Protein AF-A0A6M1T3C8-F1 (afdb_monomer)

Mean predicted aligned error: 6.91 Å

Sequence (124 aa):
MKKIIAEKTGFILGYMLLMIPTYILPYFGSNSVLMGSATSGLNPGFWVHLLCLAGLIYIAKQRTINLNKDYLYIFPVIATFFDLTPVLSSIPLVPTVMHILTLILGIALEETTNVAAESAPVTD

Organism: NCBI:txid1736908

pLDDT: mean 84.73, std 11.09, range [53.72, 96.75]

Structure (mmCIF, N/CA/C/O backbone):
data_AF-A0A6M1T3C8-F1
#
_entry.id   AF-A0A6M1T3C8-F1
#
loop_
_atom_site.group_PDB
_atom_site.id
_atom_site.type_symbol
_atom_site.label_atom_id
_atom_site.label_alt_id
_atom_site.label_comp_id
_atom_site.label_asym_id
_atom_site.label_entity_id
_atom_site.label_seq_id
_atom_site.pdbx_PDB_ins_code
_atom_site.Cartn_x
_atom_site.Cartn_y
_atom_site.Cartn_z
_atom_site.occupancy
_atom_site.B_iso_or_equiv
_atom_site.auth_seq_id
_atom_site.auth_comp_id
_atom_site.auth_asym_id
_atom_site.auth_atom_id
_atom_site.pdbx_PDB_model_num
ATOM 1 N N . MET A 1 1 ? -13.664 14.092 4.562 1.00 58.81 1 MET A N 1
ATOM 2 C CA . MET A 1 1 ? -12.747 13.013 4.119 1.00 58.81 1 MET A CA 1
ATOM 3 C C . MET A 1 1 ? -12.442 11.998 5.213 1.00 58.81 1 MET A C 1
ATOM 5 O O . MET A 1 1 ? -12.770 10.842 4.992 1.00 58.81 1 MET A O 1
ATOM 9 N N . LYS A 1 2 ? -11.917 12.392 6.391 1.00 60.53 2 LYS A N 1
ATOM 10 C CA . LYS A 1 2 ? -11.646 11.454 7.508 1.00 60.53 2 LYS A CA 1
ATOM 11 C C . LYS A 1 2 ? -12.800 10.487 7.801 1.00 60.53 2 LYS A C 1
ATOM 13 O O . LYS A 1 2 ? -12.564 9.296 7.904 1.00 60.53 2 LYS A O 1
ATOM 18 N N . LYS A 1 3 ? -14.039 10.992 7.849 1.00 64.25 3 LYS A N 1
ATOM 19 C CA . LYS A 1 3 ? -15.237 10.184 8.130 1.00 64.25 3 LYS A CA 1
ATOM 20 C C . LYS A 1 3 ? -15.526 9.109 7.068 1.00 64.25 3 LYS A C 1
ATOM 22 O O . LYS A 1 3 ? -15.898 8.010 7.428 1.00 64.25 3 LYS A O 1
ATOM 27 N N . ILE A 1 4 ? -15.286 9.401 5.785 1.00 65.19 4 ILE A N 1
ATOM 28 C CA . ILE A 1 4 ? -15.526 8.451 4.682 1.00 65.19 4 ILE A CA 1
ATOM 29 C C . ILE A 1 4 ? -14.459 7.350 4.688 1.00 65.19 4 ILE A C 1
ATOM 31 O O . ILE A 1 4 ? -14.784 6.181 4.561 1.00 65.19 4 ILE A O 1
ATOM 35 N N . ILE A 1 5 ? -13.188 7.712 4.892 1.00 64.00 5 ILE A N 1
ATOM 36 C CA . ILE A 1 5 ? -12.070 6.750 4.959 1.00 64.00 5 ILE A CA 1
ATOM 37 C C . ILE A 1 5 ? -12.126 5.916 6.252 1.00 64.00 5 ILE A C 1
ATOM 39 O O . ILE A 1 5 ? -11.585 4.815 6.307 1.00 64.00 5 ILE A O 1
ATOM 43 N N . ALA A 1 6 ? -12.777 6.435 7.297 1.00 66.38 6 ALA A N 1
ATOM 44 C CA . ALA A 1 6 ? -12.990 5.712 8.541 1.00 66.38 6 ALA A CA 1
ATOM 45 C C . ALA A 1 6 ? -13.951 4.533 8.375 1.00 66.38 6 ALA A C 1
ATOM 47 O O . ALA A 1 6 ? -13.738 3.509 9.017 1.00 66.38 6 ALA A O 1
ATOM 48 N N . GLU A 1 7 ? -14.963 4.659 7.515 1.00 82.31 7 GLU A N 1
ATOM 49 C CA . GLU A 1 7 ? -15.913 3.581 7.253 1.00 82.31 7 GLU A CA 1
ATOM 50 C C . GLU A 1 7 ? -15.284 2.467 6.414 1.00 82.31 7 GLU A C 1
ATOM 52 O O . GLU A 1 7 ? -14.550 2.725 5.456 1.00 82.31 7 GLU A O 1
ATOM 57 N N . LYS A 1 8 ? -15.622 1.213 6.743 1.00 85.62 8 LYS A N 1
ATOM 58 C CA . LYS A 1 8 ? -15.137 -0.004 6.067 1.00 85.62 8 LYS A CA 1
ATOM 59 C C . LYS A 1 8 ? -15.200 0.112 4.542 1.00 85.62 8 LYS A C 1
ATOM 61 O O . LYS A 1 8 ? -14.212 -0.139 3.855 1.00 85.62 8 LYS A O 1
ATOM 66 N N . THR A 1 9 ? -16.338 0.560 4.015 1.00 88.38 9 THR A N 1
ATOM 67 C CA . THR A 1 9 ? -16.560 0.718 2.572 1.00 88.38 9 THR A CA 1
ATOM 68 C C . THR A 1 9 ? -15.651 1.780 1.957 1.00 88.38 9 THR A C 1
ATOM 70 O O . THR A 1 9 ? -15.052 1.540 0.910 1.00 88.38 9 THR A O 1
ATOM 73 N N . GLY A 1 10 ? -15.504 2.943 2.598 1.00 89.19 10 GLY A N 1
ATOM 74 C CA . GLY A 1 10 ? -14.661 4.016 2.072 1.00 89.19 10 GLY A CA 1
ATOM 75 C C . GLY A 1 10 ? -13.168 3.704 2.173 1.00 89.19 10 GLY A C 1
ATOM 76 O O . GLY A 1 10 ? -12.415 4.082 1.275 1.00 89.19 10 GLY A O 1
ATOM 77 N N . PHE A 1 11 ? -12.749 2.950 3.194 1.00 91.69 11 PHE A N 1
ATOM 78 C CA . PHE A 1 11 ? -11.405 2.379 3.269 1.00 91.69 11 PHE A CA 1
ATOM 79 C C . PHE A 1 11 ? -11.131 1.455 2.075 1.00 91.69 11 PHE A C 1
ATOM 81 O O . PHE A 1 11 ? -10.178 1.693 1.339 1.00 91.69 11 PHE A O 1
ATOM 88 N N . ILE A 1 12 ? -11.989 0.458 1.834 1.00 93.50 12 ILE A N 1
ATOM 89 C CA . ILE A 1 12 ? -11.810 -0.521 0.749 1.00 93.50 12 ILE A CA 1
ATOM 90 C C . ILE A 1 12 ? -11.794 0.165 -0.619 1.00 93.50 12 ILE A C 1
ATOM 92 O O . ILE A 1 12 ? -10.862 -0.030 -1.397 1.00 93.50 12 ILE A O 1
ATOM 96 N N . LEU A 1 13 ? -12.802 0.991 -0.911 1.00 94.06 13 LEU A N 1
ATOM 97 C CA . LEU A 1 13 ? -12.923 1.653 -2.210 1.00 94.06 13 LEU A CA 1
ATOM 98 C C . LEU A 1 13 ? -11.782 2.641 -2.454 1.00 94.06 13 LEU A C 1
ATOM 100 O O . LEU A 1 13 ? -11.191 2.631 -3.530 1.00 94.06 13 LEU A O 1
ATOM 104 N N . GLY A 1 14 ? -11.445 3.466 -1.460 1.00 93.56 14 GLY A N 1
ATOM 105 C CA . GLY A 1 14 ? -10.350 4.427 -1.579 1.00 93.56 14 GLY A CA 1
ATOM 106 C C . GLY A 1 14 ? -8.998 3.741 -1.759 1.00 93.56 14 GLY A C 1
ATOM 107 O O . GLY A 1 14 ? -8.193 4.173 -2.582 1.00 93.56 14 GLY A O 1
ATOM 108 N N . TYR A 1 15 ? -8.767 2.647 -1.031 1.00 94.44 15 TYR A N 1
ATOM 109 C CA . TYR A 1 15 ? -7.535 1.877 -1.144 1.00 94.44 15 TYR A CA 1
ATOM 110 C C . TYR A 1 15 ? -7.431 1.191 -2.510 1.00 94.44 15 TYR A C 1
ATOM 112 O O . TYR A 1 15 ? -6.426 1.357 -3.190 1.00 94.44 15 TYR A O 1
ATOM 120 N N . MET A 1 16 ? -8.478 0.498 -2.974 1.00 94.56 16 MET A N 1
ATOM 121 C CA . MET A 1 16 ? -8.475 -0.135 -4.301 1.00 94.56 16 MET A CA 1
ATOM 122 C C . MET A 1 16 ? -8.302 0.884 -5.432 1.00 94.56 16 MET A C 1
ATOM 124 O O . MET A 1 16 ? -7.548 0.632 -6.370 1.00 94.56 16 MET A O 1
ATOM 128 N N . LEU A 1 17 ? -8.946 2.051 -5.330 1.00 95.31 17 LEU A N 1
ATOM 129 C CA . LEU A 1 17 ? -8.835 3.113 -6.331 1.00 95.31 17 LEU A CA 1
ATOM 130 C C . LEU A 1 17 ? -7.389 3.594 -6.507 1.00 95.31 17 LEU A C 1
ATOM 132 O O . LEU A 1 17 ? -6.972 3.843 -7.634 1.00 95.31 17 LEU A O 1
ATOM 136 N N . LEU A 1 18 ? -6.630 3.723 -5.415 1.00 94.88 18 LEU A N 1
ATOM 137 C CA . LEU A 1 18 ? -5.223 4.128 -5.472 1.00 94.88 18 LEU A CA 1
ATOM 138 C C . LEU A 1 18 ? -4.274 2.969 -5.789 1.00 94.88 18 LEU A C 1
ATOM 140 O O . LEU A 1 18 ? -3.221 3.204 -6.370 1.00 94.88 18 LEU A O 1
ATOM 144 N N . MET A 1 19 ? -4.654 1.739 -5.447 1.00 94.12 19 MET A N 1
ATOM 145 C CA . MET A 1 19 ? -3.874 0.523 -5.679 1.00 94.12 19 MET A CA 1
ATOM 146 C C . MET A 1 19 ? -3.885 0.092 -7.154 1.00 94.12 19 MET A C 1
ATOM 148 O O . MET A 1 19 ? -2.894 -0.415 -7.660 1.00 94.12 19 MET A O 1
ATOM 152 N N . ILE A 1 20 ? -4.976 0.310 -7.893 1.00 92.50 20 ILE A N 1
ATOM 153 C CA . ILE A 1 20 ? -5.032 -0.046 -9.324 1.00 92.50 20 ILE A CA 1
ATOM 154 C C . ILE A 1 20 ? -3.951 0.694 -10.142 1.00 92.50 20 ILE A C 1
ATOM 156 O O . ILE A 1 20 ? -3.203 0.036 -10.871 1.00 92.50 20 ILE A O 1
ATOM 160 N N . PRO A 1 21 ? -3.799 2.029 -10.022 1.00 91.00 21 PRO A N 1
ATOM 161 C CA . PRO A 1 21 ? -2.712 2.752 -10.670 1.00 91.00 21 PRO A CA 1
ATOM 162 C C . PRO A 1 21 ? -1.318 2.216 -10.325 1.00 91.00 21 PRO A C 1
ATOM 164 O O . PRO A 1 21 ? -0.490 2.131 -11.229 1.00 91.00 21 PRO A O 1
ATOM 167 N N . THR A 1 22 ? -1.048 1.803 -9.078 1.00 90.94 22 THR A N 1
ATOM 168 C CA . THR A 1 22 ? 0.288 1.302 -8.687 1.00 90.94 22 THR A CA 1
ATOM 169 C C . THR A 1 22 ? 0.658 -0.013 -9.366 1.00 90.94 22 THR A C 1
ATOM 171 O O . THR A 1 22 ? 1.835 -0.319 -9.466 1.00 90.94 22 THR A O 1
ATOM 174 N N . TYR A 1 23 ? -0.303 -0.752 -9.931 1.00 87.81 23 TYR A N 1
ATOM 175 C CA . TYR A 1 23 ? -0.015 -1.911 -10.783 1.00 87.81 23 TYR A CA 1
ATOM 176 C C . TYR A 1 23 ? 0.178 -1.572 -12.252 1.00 87.81 23 TYR A C 1
ATOM 178 O O . TYR A 1 23 ? 0.880 -2.287 -12.957 1.00 87.81 23 TYR A O 1
ATOM 186 N N . ILE A 1 24 ? -0.448 -0.500 -12.731 1.00 88.81 24 ILE A N 1
ATOM 187 C CA . ILE A 1 24 ? -0.427 -0.128 -14.148 1.00 88.81 24 ILE A CA 1
ATOM 188 C C . ILE A 1 24 ? 0.798 0.734 -14.464 1.00 88.81 24 ILE A C 1
ATOM 190 O O . ILE A 1 24 ? 1.498 0.500 -15.448 1.00 88.81 24 ILE A O 1
ATOM 194 N N . LEU A 1 25 ? 1.076 1.728 -13.622 1.00 87.38 25 LEU A N 1
ATOM 195 C CA . LEU A 1 25 ? 2.168 2.679 -13.809 1.00 87.38 25 LEU A CA 1
ATOM 196 C C . LEU A 1 25 ? 3.560 2.019 -13.920 1.00 87.38 25 LEU A C 1
ATOM 198 O O . LEU A 1 25 ? 4.384 2.536 -14.686 1.00 87.38 25 LEU A O 1
ATOM 202 N N . PRO A 1 26 ? 3.885 0.921 -13.210 1.00 86.75 26 PRO A N 1
ATOM 203 C CA . PRO A 1 26 ? 5.148 0.203 -13.370 1.00 86.75 26 PRO A CA 1
ATOM 204 C C . PRO A 1 26 ? 5.504 -0.195 -14.795 1.00 86.75 26 PRO A C 1
ATOM 206 O O . PRO A 1 26 ? 6.663 -0.071 -15.190 1.00 86.75 26 PRO A O 1
ATOM 209 N N . TYR A 1 27 ? 4.515 -0.607 -15.593 1.00 83.50 27 TYR A N 1
ATOM 210 C CA . TYR A 1 27 ? 4.729 -1.023 -16.982 1.00 83.50 27 TYR A CA 1
ATOM 211 C C . TYR A 1 27 ? 5.210 0.123 -17.883 1.00 83.50 27 TYR A C 1
ATOM 213 O O . TYR A 1 27 ? 5.769 -0.121 -18.948 1.00 83.50 27 TYR A O 1
ATOM 221 N N . PHE A 1 28 ? 5.051 1.369 -17.429 1.00 84.12 28 PHE A N 1
ATOM 222 C CA . PHE A 1 28 ? 5.558 2.574 -18.084 1.00 84.12 28 PHE A CA 1
ATOM 223 C C . PHE A 1 28 ? 6.887 3.069 -17.484 1.00 84.12 28 PHE A C 1
ATOM 225 O O . PHE A 1 28 ? 7.303 4.195 -17.745 1.00 84.12 28 PHE A O 1
ATOM 232 N N . GLY A 1 29 ? 7.554 2.264 -16.648 1.00 82.38 29 GLY A N 1
ATOM 233 C CA . GLY A 1 29 ? 8.847 2.611 -16.049 1.00 82.38 29 GLY A CA 1
ATOM 234 C C . GLY A 1 29 ? 8.765 3.624 -14.902 1.00 82.38 29 GLY A C 1
ATOM 235 O O . GLY A 1 29 ? 9.750 4.289 -14.592 1.00 82.38 29 GLY A O 1
ATOM 236 N N . SER A 1 30 ? 7.606 3.765 -14.254 1.00 84.00 30 SER A N 1
ATOM 237 C CA . SER A 1 30 ? 7.407 4.691 -13.120 1.00 84.00 30 SER A CA 1
ATOM 238 C C . SER A 1 30 ? 8.039 4.236 -11.796 1.00 84.00 30 SER A C 1
ATOM 240 O O . SER A 1 30 ? 8.023 4.989 -10.830 1.00 84.00 30 SER A O 1
ATOM 242 N N . ASN A 1 31 ? 8.599 3.026 -11.736 1.00 81.81 31 ASN A N 1
ATOM 243 C CA . ASN A 1 31 ? 9.175 2.437 -10.518 1.00 81.81 31 ASN A CA 1
ATOM 244 C C . ASN A 1 31 ? 10.462 3.128 -10.065 1.00 81.81 31 ASN A C 1
ATOM 246 O O . ASN A 1 31 ? 10.958 2.879 -8.976 1.00 81.81 31 ASN A O 1
ATOM 250 N N . SER A 1 32 ? 11.070 3.957 -10.914 1.00 76.94 32 SER A N 1
ATOM 251 C CA . SER A 1 32 ? 12.341 4.591 -10.595 1.00 76.94 32 SER A CA 1
ATOM 252 C C . SER A 1 32 ? 12.511 5.924 -11.302 1.00 76.94 32 SER A C 1
ATOM 254 O O . SER A 1 32 ? 12.242 6.061 -12.498 1.00 76.94 32 SER A O 1
ATOM 256 N N . VAL A 1 33 ? 13.072 6.883 -10.566 1.00 69.75 33 VAL A N 1
ATOM 257 C CA . VAL A 1 33 ? 13.562 8.150 -11.121 1.00 69.75 33 VAL A CA 1
ATOM 258 C C . VAL A 1 33 ? 14.693 7.907 -12.128 1.00 69.75 33 VAL A C 1
ATOM 260 O O . VAL A 1 33 ? 14.812 8.636 -13.107 1.00 69.75 33 VAL A O 1
ATOM 263 N N . LEU A 1 34 ? 15.510 6.867 -11.926 1.00 63.81 34 LEU A N 1
ATOM 264 C CA . LEU A 1 34 ? 16.702 6.586 -12.736 1.00 63.81 34 LEU A CA 1
ATOM 265 C C . LEU A 1 34 ? 16.383 5.784 -14.002 1.00 63.81 34 LEU A C 1
ATOM 267 O O . LEU A 1 34 ? 16.974 6.024 -15.047 1.00 63.81 34 LEU A O 1
ATOM 271 N N . MET A 1 35 ? 15.434 4.850 -13.930 1.00 62.22 35 MET A N 1
ATOM 272 C 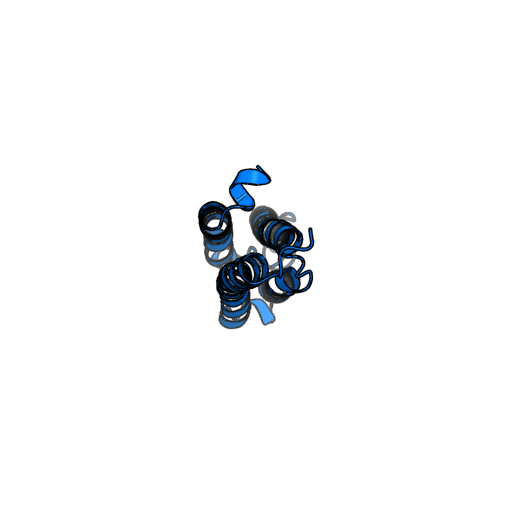CA . MET A 1 35 ? 15.156 3.936 -15.047 1.00 62.22 35 MET A CA 1
ATOM 273 C C . MET A 1 35 ? 14.261 4.562 -16.131 1.00 62.22 35 MET A C 1
ATOM 275 O O . MET A 1 35 ? 14.341 4.165 -17.288 1.00 62.22 35 MET A O 1
ATOM 279 N N . GLY A 1 36 ? 13.459 5.577 -15.784 1.00 56.38 36 GLY A N 1
ATOM 280 C CA . GLY A 1 36 ? 12.648 6.340 -16.745 1.00 56.38 36 GLY A CA 1
ATOM 281 C C . GLY A 1 36 ? 13.276 7.649 -17.239 1.00 56.38 36 GLY A C 1
ATOM 282 O O . GLY A 1 36 ? 12.712 8.292 -18.116 1.00 56.38 36 GLY A O 1
ATOM 283 N N . SER A 1 37 ? 14.429 8.065 -16.701 1.00 53.97 37 SER A N 1
ATOM 284 C CA . SER A 1 37 ? 15.084 9.339 -17.054 1.00 53.97 37 SER A CA 1
ATOM 285 C C . SER A 1 37 ? 16.115 9.231 -18.179 1.00 53.97 37 SER A C 1
ATOM 287 O O . SER A 1 37 ? 16.733 10.235 -18.529 1.00 53.97 37 SER A O 1
ATOM 289 N N . ALA A 1 38 ? 16.253 8.058 -18.811 1.00 55.97 38 ALA A N 1
ATOM 290 C CA . ALA A 1 38 ? 17.161 7.847 -19.942 1.00 55.97 38 ALA A CA 1
ATOM 291 C C . ALA A 1 38 ? 16.886 8.774 -21.149 1.00 55.97 38 ALA A C 1
ATOM 293 O O . ALA A 1 38 ? 17.730 8.880 -22.034 1.00 55.97 38 ALA A O 1
ATOM 294 N N . THR A 1 39 ? 15.737 9.463 -21.193 1.00 54.94 39 THR A N 1
ATOM 295 C CA . THR A 1 39 ? 15.362 10.363 -22.297 1.00 54.94 39 THR A CA 1
ATOM 296 C C . THR A 1 39 ? 14.976 11.787 -21.882 1.00 54.94 39 THR A C 1
ATOM 298 O O . THR A 1 39 ? 14.967 12.668 -22.737 1.00 54.94 39 THR A O 1
ATOM 301 N N . SER A 1 40 ? 14.668 12.074 -20.612 1.00 53.72 40 SER A N 1
ATOM 302 C CA . SER A 1 40 ? 14.284 13.414 -20.129 1.00 53.72 40 SER A CA 1
ATOM 303 C C . SER A 1 40 ? 14.336 13.434 -18.599 1.00 53.72 40 SER A C 1
ATOM 305 O O . SER A 1 40 ? 13.715 12.593 -17.960 1.00 53.72 40 SER A O 1
ATOM 307 N N . GLY A 1 41 ? 15.074 14.368 -17.992 1.00 59.19 41 GLY A N 1
ATOM 308 C CA . GLY A 1 41 ? 15.449 14.370 -16.563 1.00 59.19 41 GLY A CA 1
ATOM 309 C C . GLY A 1 41 ? 14.325 14.394 -15.509 1.00 59.19 41 GLY A C 1
ATOM 310 O O . GLY A 1 41 ? 14.626 14.483 -14.323 1.00 59.19 41 GLY A O 1
ATOM 311 N N . LEU A 1 42 ? 13.049 14.301 -15.895 1.00 66.81 42 LEU A N 1
ATOM 312 C CA . LEU A 1 42 ? 11.906 14.136 -14.997 1.00 66.81 42 LEU A CA 1
ATOM 313 C C . LEU A 1 42 ? 10.959 13.070 -15.564 1.00 66.81 42 LEU A C 1
ATOM 315 O O . LEU A 1 42 ? 10.419 13.239 -16.653 1.00 66.81 42 LEU A O 1
ATOM 319 N N . ASN A 1 43 ? 10.726 11.997 -14.802 1.00 80.56 43 ASN A N 1
ATOM 320 C CA . ASN A 1 43 ? 9.717 10.985 -15.111 1.00 80.56 43 ASN A CA 1
ATOM 321 C C . ASN A 1 43 ? 8.392 11.368 -14.417 1.00 80.56 43 ASN A C 1
ATOM 323 O O . ASN A 1 43 ? 8.242 11.101 -13.223 1.00 80.56 43 ASN A O 1
ATOM 327 N N . PRO A 1 44 ? 7.421 12.005 -15.103 1.00 83.50 44 PRO A N 1
ATOM 328 C CA . PRO A 1 44 ? 6.143 12.375 -14.489 1.00 83.50 44 PRO A CA 1
ATOM 329 C C . PRO A 1 44 ? 5.366 11.155 -13.974 1.00 83.50 44 PRO A C 1
ATOM 331 O O . PRO A 1 44 ? 4.673 11.256 -12.962 1.00 83.50 44 PRO A O 1
ATOM 334 N N . GLY A 1 45 ? 5.534 9.988 -14.608 1.00 87.62 45 GLY A N 1
ATOM 335 C CA . GLY A 1 45 ? 4.938 8.734 -14.155 1.00 87.62 45 GLY A CA 1
ATOM 336 C C . GLY A 1 45 ? 5.425 8.323 -12.767 1.00 87.62 45 GLY A C 1
ATOM 337 O O . GLY A 1 45 ? 4.617 7.883 -11.955 1.00 87.62 45 GLY A O 1
ATOM 338 N N . PHE A 1 46 ? 6.708 8.534 -12.454 1.00 88.50 46 PHE A N 1
ATOM 339 C CA . PHE A 1 46 ? 7.251 8.269 -11.116 1.00 88.50 46 PHE A CA 1
ATOM 340 C C . PHE A 1 46 ? 6.535 9.088 -10.039 1.00 88.50 46 PHE A C 1
ATOM 342 O O . PHE A 1 46 ? 6.171 8.555 -8.997 1.00 88.50 46 PHE A O 1
ATOM 349 N N . TRP A 1 47 ? 6.280 10.372 -10.293 1.00 89.31 47 TRP A N 1
ATOM 350 C CA . TRP A 1 47 ? 5.618 11.237 -9.316 1.00 89.31 47 TRP A CA 1
ATOM 351 C C . TRP A 1 47 ? 4.162 10.846 -9.081 1.00 89.31 47 TRP A C 1
ATOM 353 O O . TRP A 1 47 ? 3.712 10.838 -7.937 1.00 89.31 47 TRP A O 1
ATOM 363 N N . VAL A 1 48 ? 3.435 10.477 -10.139 1.00 91.62 48 VAL A N 1
ATOM 364 C CA . VAL A 1 48 ? 2.064 9.966 -9.997 1.00 91.62 48 VAL A CA 1
ATOM 365 C C . VAL A 1 48 ? 2.064 8.648 -9.221 1.00 91.62 48 VAL A C 1
ATOM 367 O O . VAL A 1 48 ? 1.266 8.489 -8.300 1.00 91.62 48 VAL A O 1
ATOM 370 N N . HIS A 1 49 ? 2.998 7.741 -9.517 1.00 92.56 49 HIS A N 1
ATOM 371 C CA . HIS A 1 49 ? 3.139 6.479 -8.793 1.00 92.56 49 HIS A CA 1
ATOM 372 C C . HIS A 1 49 ? 3.449 6.721 -7.306 1.00 92.56 49 HIS A C 1
ATOM 374 O O . HIS A 1 49 ? 2.759 6.199 -6.430 1.00 92.56 49 HIS A O 1
ATOM 380 N N . LEU A 1 50 ? 4.409 7.600 -7.008 1.00 92.81 50 LEU A N 1
ATOM 381 C CA . LEU A 1 50 ? 4.758 7.987 -5.643 1.00 92.81 50 LEU A CA 1
ATOM 382 C C . LEU A 1 50 ? 3.560 8.584 -4.889 1.00 92.81 50 LEU A C 1
ATOM 384 O O . LEU A 1 50 ? 3.355 8.263 -3.720 1.00 92.81 50 LEU A O 1
ATOM 388 N N . LEU A 1 51 ? 2.748 9.420 -5.544 1.00 94.56 51 LEU A N 1
ATOM 389 C CA . LEU A 1 51 ? 1.534 9.981 -4.946 1.00 94.56 51 LEU A CA 1
ATOM 390 C C . LEU A 1 51 ? 0.490 8.903 -4.635 1.00 94.56 51 LEU A C 1
ATOM 392 O O . LEU A 1 51 ? -0.126 8.956 -3.569 1.00 94.56 51 LEU A O 1
ATOM 396 N N . CYS A 1 52 ? 0.310 7.909 -5.509 1.00 95.12 52 CYS A N 1
ATOM 397 C CA . CYS A 1 52 ? -0.571 6.772 -5.241 1.00 95.12 52 CYS A CA 1
ATOM 398 C C . CYS A 1 52 ? -0.089 5.967 -4.026 1.00 95.12 52 CYS A C 1
ATOM 400 O O . CYS A 1 52 ? -0.873 5.731 -3.107 1.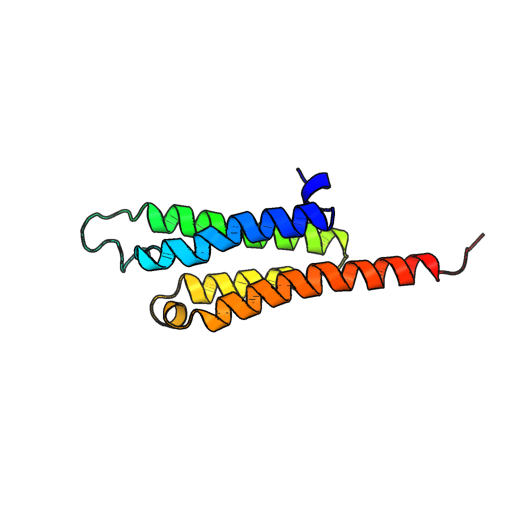00 95.12 52 CYS A O 1
ATOM 402 N N . LEU A 1 53 ? 1.203 5.631 -3.965 1.00 95.00 53 LEU A N 1
ATOM 403 C CA . LEU A 1 53 ? 1.808 4.908 -2.839 1.00 95.00 53 LEU A CA 1
ATOM 404 C C . LEU A 1 53 ? 1.689 5.691 -1.522 1.00 95.00 53 LEU A C 1
ATOM 406 O O . LEU A 1 53 ? 1.247 5.152 -0.505 1.00 95.00 53 LEU A O 1
ATOM 410 N N . ALA A 1 54 ? 1.986 6.994 -1.544 1.00 95.69 54 ALA A N 1
ATOM 411 C CA . ALA A 1 54 ? 1.810 7.872 -0.389 1.00 95.69 54 ALA A CA 1
ATOM 412 C C . ALA A 1 54 ? 0.339 7.948 0.058 1.00 95.69 54 ALA A C 1
ATOM 414 O O . ALA A 1 54 ? 0.048 7.937 1.257 1.00 95.69 54 ALA A O 1
ATOM 415 N N . GLY A 1 55 ? -0.597 7.979 -0.893 1.00 95.12 55 GLY A N 1
ATOM 416 C CA . GLY A 1 55 ? -2.029 7.946 -0.620 1.00 95.12 55 GLY A CA 1
ATOM 417 C C . GLY A 1 55 ? -2.487 6.631 0.019 1.00 95.12 55 GLY A C 1
ATOM 418 O O . GLY A 1 55 ? -3.252 6.667 0.983 1.00 95.12 55 GLY A O 1
ATOM 419 N N . LEU A 1 56 ? -1.971 5.481 -0.428 1.00 95.56 56 LEU A N 1
ATOM 420 C CA . LEU A 1 56 ? -2.242 4.173 0.186 1.00 95.56 56 LEU A CA 1
ATOM 421 C C . LEU A 1 56 ? -1.757 4.114 1.639 1.00 95.56 56 LEU A C 1
ATOM 423 O O . LEU A 1 56 ? -2.498 3.673 2.522 1.00 95.56 56 LEU A O 1
ATOM 427 N N . ILE A 1 57 ? -0.549 4.621 1.909 1.00 95.69 57 ILE A N 1
ATOM 428 C CA . ILE A 1 57 ? -0.017 4.743 3.274 1.00 95.69 57 ILE A CA 1
ATOM 429 C C . ILE A 1 57 ? -0.907 5.667 4.112 1.00 95.69 57 ILE A C 1
ATOM 431 O O . ILE A 1 57 ? -1.237 5.340 5.253 1.00 95.69 57 ILE A O 1
ATOM 435 N N . TYR A 1 58 ? -1.327 6.808 3.561 1.00 94.38 58 TYR A N 1
ATOM 436 C CA . TYR A 1 58 ? -2.197 7.750 4.261 1.00 94.38 58 TYR A CA 1
ATOM 437 C C . TYR A 1 58 ? -3.548 7.124 4.628 1.00 94.38 58 TYR A C 1
ATOM 439 O O . TYR A 1 58 ? -3.968 7.231 5.781 1.00 94.38 58 TYR A O 1
ATOM 447 N N . ILE A 1 59 ? -4.206 6.440 3.686 1.00 93.44 59 ILE A N 1
ATOM 448 C CA . ILE A 1 59 ? -5.479 5.742 3.918 1.00 93.44 59 ILE A CA 1
ATOM 449 C C . ILE A 1 59 ? -5.314 4.678 5.009 1.00 93.44 59 ILE A C 1
ATOM 451 O O . ILE A 1 59 ? -6.099 4.655 5.960 1.00 93.44 59 ILE A O 1
ATOM 455 N N . ALA A 1 60 ? -4.264 3.853 4.927 1.00 93.38 60 ALA A N 1
ATOM 456 C CA . ALA A 1 60 ? -3.968 2.849 5.946 1.00 93.38 60 ALA A CA 1
ATOM 457 C C . ALA A 1 60 ? -3.741 3.484 7.324 1.00 93.38 60 ALA A C 1
ATOM 459 O O . ALA A 1 60 ? -4.317 3.031 8.309 1.00 93.38 60 ALA A O 1
ATOM 460 N N . LYS A 1 61 ? -2.983 4.584 7.396 1.00 92.31 61 LYS A N 1
ATOM 461 C CA . LYS A 1 61 ? -2.725 5.307 8.646 1.00 92.31 61 LYS A CA 1
ATOM 462 C C . LYS A 1 61 ? -3.995 5.905 9.260 1.00 92.31 61 LYS A C 1
ATOM 464 O O . LYS A 1 61 ? -4.159 5.881 10.475 1.00 92.31 61 LYS A O 1
ATOM 469 N N . GLN A 1 62 ? -4.909 6.452 8.454 1.00 90.31 62 GLN A N 1
ATOM 470 C CA . GLN A 1 62 ? -6.189 6.935 8.990 1.00 90.31 62 GLN A CA 1
ATOM 471 C C . GLN A 1 62 ? -7.012 5.782 9.574 1.00 90.31 62 GLN A C 1
ATOM 473 O O . GLN A 1 62 ? -7.618 5.936 10.633 1.00 90.31 62 GLN A O 1
ATOM 478 N N . ARG A 1 63 ? -6.994 4.616 8.922 1.00 89.06 63 ARG A N 1
ATOM 479 C CA . ARG A 1 63 ? -7.693 3.424 9.407 1.00 89.06 63 ARG A CA 1
ATOM 480 C C . ARG A 1 63 ? -7.083 2.887 10.707 1.00 89.06 63 ARG A C 1
ATOM 482 O O . ARG A 1 63 ? -7.836 2.551 11.613 1.00 89.06 63 ARG A O 1
ATOM 489 N N . THR A 1 64 ? -5.756 2.863 10.849 1.00 86.00 64 THR A N 1
ATOM 490 C CA . THR A 1 64 ? -5.098 2.389 12.084 1.00 86.00 64 THR A CA 1
ATOM 491 C C . THR A 1 64 ? -5.386 3.242 13.299 1.00 86.00 64 THR A C 1
ATOM 493 O O . THR A 1 64 ? -5.578 2.689 14.378 1.00 86.00 64 THR A O 1
ATOM 496 N N . ILE A 1 65 ? -5.438 4.565 13.119 1.00 86.00 65 ILE A N 1
ATOM 497 C CA . ILE A 1 65 ? -5.762 5.507 14.197 1.00 86.00 65 ILE A CA 1
ATOM 498 C C . ILE A 1 65 ? -7.155 5.199 14.755 1.00 86.00 65 ILE A C 1
ATOM 500 O O . ILE A 1 65 ? -7.336 5.160 15.965 1.00 86.00 65 ILE A O 1
ATOM 504 N N . ASN A 1 66 ? -8.124 4.907 13.885 1.00 82.19 66 ASN A N 1
ATOM 505 C CA . ASN A 1 66 ? -9.485 4.578 14.316 1.00 82.19 66 ASN A CA 1
ATOM 506 C C . ASN A 1 66 ? -9.575 3.222 15.031 1.00 82.19 66 ASN A C 1
ATOM 508 O O . ASN A 1 66 ? -10.479 3.014 15.831 1.00 82.19 66 ASN A O 1
ATOM 512 N N . LEU A 1 67 ? -8.649 2.305 14.743 1.00 84.50 67 LEU A N 1
ATOM 513 C CA . LEU A 1 67 ? -8.609 0.965 15.330 1.00 84.50 67 LEU A CA 1
ATOM 514 C C . LEU A 1 67 ? -7.682 0.864 16.555 1.00 84.50 67 LEU A C 1
ATOM 516 O O . LEU A 1 67 ? -7.640 -0.189 17.183 1.00 84.50 67 LEU A O 1
ATOM 520 N N . ASN A 1 68 ? -6.924 1.916 16.898 1.00 83.81 68 ASN A N 1
ATOM 521 C CA . ASN A 1 68 ? -5.826 1.873 17.879 1.00 83.81 68 ASN A CA 1
ATOM 522 C C . ASN A 1 68 ? -4.794 0.760 17.582 1.00 83.81 68 ASN A C 1
ATOM 524 O O . ASN A 1 68 ? -4.318 0.061 18.481 1.00 83.81 68 ASN A O 1
ATOM 528 N N . LYS A 1 69 ? -4.471 0.547 16.299 1.00 82.50 69 LYS A N 1
ATOM 529 C CA . LYS A 1 69 ? -3.532 -0.493 15.833 1.00 82.50 69 LYS A CA 1
ATOM 530 C C . LYS A 1 69 ? -2.470 0.109 14.925 1.00 82.50 69 LYS A C 1
ATOM 532 O O . LYS A 1 69 ? -2.504 -0.070 13.710 1.00 82.50 69 LYS A O 1
ATOM 537 N N . ASP A 1 70 ? -1.504 0.799 15.518 1.00 81.19 70 ASP A N 1
ATOM 538 C CA . ASP A 1 70 ? -0.519 1.617 14.794 1.00 81.19 70 ASP A CA 1
ATOM 539 C C . ASP A 1 70 ? 0.410 0.840 13.845 1.00 81.19 70 ASP A C 1
ATOM 541 O O . ASP A 1 70 ? 1.102 1.445 13.040 1.00 81.19 70 ASP A O 1
ATOM 545 N N . TYR A 1 71 ? 0.430 -0.492 13.866 1.00 87.00 71 TYR A N 1
ATOM 546 C CA . TYR A 1 71 ? 1.338 -1.287 13.031 1.00 87.00 71 TYR A CA 1
ATOM 547 C C . TYR A 1 71 ? 0.828 -1.557 11.603 1.00 87.00 71 TYR A C 1
ATOM 549 O O . TYR A 1 71 ? 1.614 -1.928 10.736 1.00 87.00 71 TYR A O 1
ATOM 557 N N . LEU A 1 72 ? -0.465 -1.386 11.309 1.00 88.25 72 LEU A N 1
ATOM 558 C CA . LEU A 1 72 ? -1.034 -1.825 10.021 1.00 88.25 72 LEU A CA 1
ATOM 559 C C . LEU A 1 72 ? -0.536 -1.004 8.820 1.00 88.25 72 LEU A C 1
ATOM 561 O O . LEU A 1 72 ? -0.478 -1.511 7.704 1.00 88.25 72 LEU A O 1
ATOM 565 N N . TYR A 1 73 ? -0.166 0.265 9.028 1.00 92.00 73 TYR A N 1
ATOM 566 C CA . TYR A 1 73 ? 0.348 1.106 7.942 1.00 92.00 73 TYR A CA 1
ATOM 567 C C . TYR A 1 73 ? 1.772 0.708 7.515 1.00 92.00 73 TYR A C 1
ATOM 569 O O . TYR A 1 73 ? 2.248 1.184 6.487 1.00 92.00 73 TYR A O 1
ATOM 577 N N . ILE A 1 74 ? 2.446 -0.184 8.252 1.00 94.38 74 ILE A N 1
ATOM 578 C CA . ILE A 1 74 ? 3.776 -0.690 7.889 1.00 94.38 74 ILE A CA 1
ATOM 579 C C . ILE A 1 74 ? 3.710 -1.540 6.613 1.00 94.38 74 ILE A C 1
ATOM 581 O O . ILE A 1 74 ? 4.615 -1.465 5.788 1.00 94.38 74 ILE A O 1
ATOM 585 N N . PHE A 1 75 ? 2.627 -2.290 6.393 1.00 95.81 75 PHE A N 1
ATOM 586 C CA . PHE A 1 75 ? 2.460 -3.113 5.191 1.00 95.81 75 PHE A CA 1
ATOM 587 C C . PHE A 1 75 ? 2.561 -2.303 3.878 1.00 95.81 75 PHE A C 1
ATOM 589 O O . PHE A 1 75 ? 3.434 -2.617 3.067 1.00 95.81 75 PHE A O 1
ATOM 596 N N . PRO A 1 76 ? 1.777 -1.226 3.648 1.00 95.62 76 PRO A N 1
ATOM 597 C CA . PRO A 1 76 ? 1.922 -0.420 2.433 1.00 95.62 76 PRO A CA 1
ATOM 598 C C . PRO A 1 76 ? 3.252 0.343 2.368 1.00 95.62 76 PRO A C 1
ATOM 600 O O . PRO A 1 76 ? 3.712 0.658 1.273 1.00 95.62 76 PRO A O 1
ATOM 603 N N . VAL A 1 77 ? 3.905 0.613 3.505 1.00 95.50 77 VAL A N 1
ATOM 604 C CA . VAL A 1 77 ? 5.268 1.172 3.515 1.00 95.50 77 VAL A CA 1
ATOM 605 C C . VAL A 1 77 ? 6.263 0.159 2.946 1.00 95.50 77 VAL A C 1
ATOM 607 O O . VAL A 1 77 ? 7.054 0.514 2.078 1.00 95.50 77 VAL A O 1
ATOM 610 N N . ILE A 1 78 ? 6.198 -1.108 3.367 1.00 94.69 78 ILE A N 1
ATOM 611 C CA . ILE A 1 78 ? 7.037 -2.177 2.804 1.00 94.69 78 ILE A CA 1
ATOM 612 C C . ILE A 1 78 ? 6.752 -2.345 1.307 1.00 94.69 78 ILE A C 1
ATOM 614 O O . ILE A 1 78 ? 7.695 -2.404 0.522 1.00 94.69 78 ILE A O 1
ATOM 618 N N . ALA A 1 79 ? 5.477 -2.352 0.900 1.00 94.38 79 ALA A N 1
ATOM 619 C CA . ALA A 1 79 ? 5.091 -2.405 -0.514 1.00 94.38 79 ALA A CA 1
ATOM 620 C C . ALA A 1 79 ? 5.753 -1.282 -1.329 1.00 94.38 79 ALA A C 1
ATOM 622 O O . ALA A 1 79 ? 6.369 -1.547 -2.354 1.00 94.38 79 ALA A O 1
ATOM 623 N N . THR A 1 80 ? 5.733 -0.054 -0.800 1.00 93.69 80 THR A N 1
ATOM 624 C CA . THR A 1 80 ? 6.356 1.126 -1.421 1.00 93.69 80 THR A CA 1
ATOM 625 C C . THR A 1 80 ? 7.857 0.937 -1.652 1.00 93.69 80 THR A C 1
ATOM 627 O O . THR A 1 80 ? 8.368 1.304 -2.708 1.00 93.69 80 THR A O 1
ATOM 630 N N . PHE A 1 81 ? 8.582 0.339 -0.700 1.00 92.56 81 PHE A N 1
ATOM 631 C CA . PHE A 1 81 ? 10.006 0.047 -0.891 1.00 92.56 81 PHE A CA 1
ATOM 632 C C . PHE A 1 81 ? 10.249 -0.968 -2.008 1.00 92.56 81 PHE A C 1
ATOM 634 O O . PHE A 1 81 ? 11.200 -0.808 -2.772 1.00 92.56 81 PHE A O 1
ATOM 641 N N . PHE A 1 82 ? 9.407 -1.996 -2.119 1.00 92.12 82 PHE A N 1
ATOM 642 C CA . PHE A 1 82 ? 9.520 -2.979 -3.194 1.00 92.12 82 PHE A CA 1
ATOM 643 C C . PHE A 1 82 ? 9.169 -2.368 -4.556 1.00 92.12 82 PHE A C 1
ATOM 645 O O . PHE A 1 82 ? 9.924 -2.566 -5.504 1.00 92.12 82 PHE A O 1
ATOM 652 N N . ASP A 1 83 ? 8.105 -1.568 -4.638 1.00 89.81 83 ASP A N 1
ATOM 653 C CA . ASP A 1 83 ? 7.653 -0.939 -5.886 1.00 89.81 83 ASP A CA 1
ATOM 654 C C . ASP A 1 83 ? 8.634 0.106 -6.426 1.00 89.81 83 ASP A C 1
ATOM 656 O O . ASP A 1 83 ? 8.829 0.200 -7.637 1.00 89.81 83 ASP A O 1
ATOM 660 N N . LEU A 1 84 ? 9.291 0.874 -5.549 1.00 89.81 84 LEU A N 1
ATOM 661 C CA . LEU A 1 84 ? 10.200 1.954 -5.956 1.00 89.81 84 LEU A CA 1
ATOM 662 C C . LEU A 1 84 ? 11.671 1.530 -6.083 1.00 89.81 84 LEU A C 1
ATOM 664 O O . LEU A 1 84 ? 12.525 2.326 -6.484 1.00 89.81 84 LEU A O 1
ATOM 668 N N . THR A 1 85 ? 11.999 0.286 -5.731 1.00 87.56 85 THR A N 1
ATOM 669 C CA . THR A 1 85 ? 13.361 -0.240 -5.874 1.00 87.56 85 THR A CA 1
ATOM 670 C C . THR A 1 85 ? 13.460 -1.002 -7.195 1.00 87.56 85 THR A C 1
ATOM 672 O O . THR A 1 85 ? 12.823 -2.045 -7.316 1.00 87.56 85 THR A O 1
ATOM 675 N N . PRO A 1 86 ? 14.291 -0.579 -8.169 1.00 78.88 86 PRO A N 1
ATOM 676 C CA . PRO A 1 86 ? 14.328 -1.165 -9.516 1.00 78.88 86 PRO A CA 1
ATOM 677 C C . PRO A 1 86 ? 14.398 -2.698 -9.536 1.00 78.88 86 PRO A C 1
ATOM 679 O O . PRO A 1 86 ? 13.605 -3.356 -10.207 1.00 78.88 86 PRO A O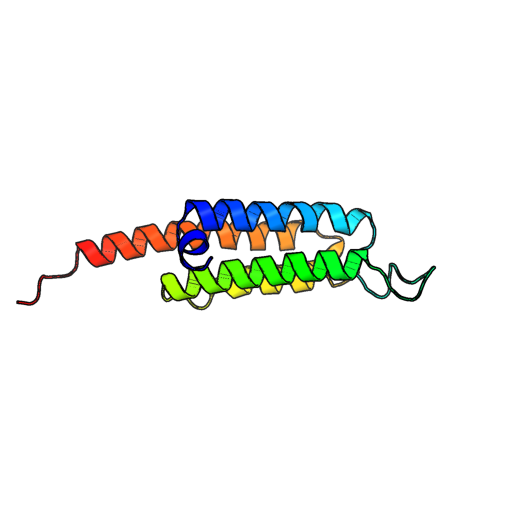 1
ATOM 682 N N . VAL A 1 87 ? 15.299 -3.273 -8.735 1.00 82.25 87 VAL A N 1
ATOM 683 C CA . VAL A 1 87 ? 15.511 -4.726 -8.662 1.00 82.25 87 VAL A CA 1
ATOM 684 C C . VA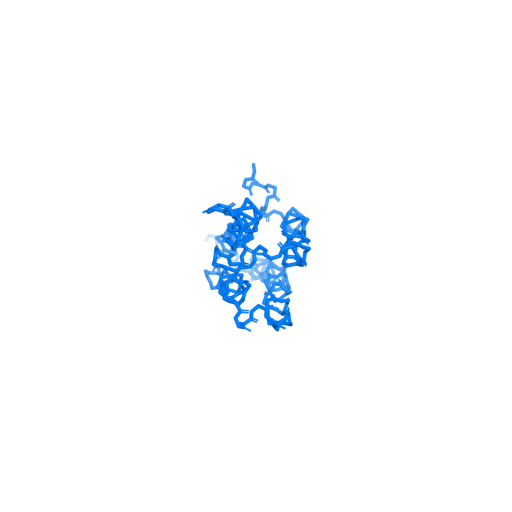L A 1 87 ? 14.331 -5.436 -7.994 1.00 82.25 87 VAL A C 1
ATOM 686 O O . VAL A 1 87 ? 13.862 -6.453 -8.495 1.00 82.25 87 VAL A O 1
ATOM 689 N N . LEU A 1 88 ? 13.815 -4.892 -6.888 1.00 85.19 88 LEU A N 1
ATOM 690 C CA . LEU A 1 88 ? 12.716 -5.516 -6.143 1.00 85.19 88 LEU A CA 1
ATOM 691 C C . LEU A 1 88 ? 11.370 -5.375 -6.863 1.00 85.19 88 LEU A C 1
ATOM 693 O O . LEU A 1 88 ? 10.553 -6.290 -6.794 1.00 85.19 88 LEU A O 1
ATOM 697 N N . SER A 1 89 ? 11.177 -4.293 -7.623 1.00 82.75 89 SER A N 1
ATOM 698 C CA . SER A 1 89 ? 9.956 -4.016 -8.392 1.00 82.75 89 SER A CA 1
ATOM 699 C C . SER A 1 89 ? 9.700 -5.034 -9.508 1.00 82.75 89 SER A C 1
ATOM 701 O O . SER A 1 89 ? 8.593 -5.132 -10.027 1.00 82.75 89 SER A O 1
ATOM 703 N N . SER A 1 90 ? 10.709 -5.846 -9.846 1.00 80.62 90 SER A N 1
ATOM 704 C CA . SER A 1 90 ? 10.563 -6.976 -10.770 1.00 80.62 90 SER A CA 1
ATOM 705 C C . SER A 1 90 ? 9.754 -8.137 -10.170 1.00 80.62 90 SER A C 1
ATOM 707 O O . SER A 1 90 ? 9.349 -9.041 -10.897 1.00 80.62 90 SER A O 1
ATOM 709 N N . ILE A 1 91 ? 9.511 -8.132 -8.851 1.00 85.50 91 ILE A N 1
ATOM 710 C CA . ILE A 1 91 ? 8.752 -9.156 -8.124 1.00 85.50 91 ILE A CA 1
ATOM 711 C C . ILE A 1 91 ? 7.444 -8.529 -7.600 1.00 85.50 91 ILE A C 1
ATOM 713 O O . ILE A 1 91 ? 7.363 -8.150 -6.428 1.00 85.50 91 ILE A O 1
ATOM 717 N N . PRO A 1 92 ? 6.378 -8.451 -8.420 1.00 81.94 92 PRO A N 1
ATOM 718 C CA . PRO A 1 92 ? 5.136 -7.753 -8.056 1.00 81.94 92 PRO A CA 1
ATOM 719 C C . PRO A 1 92 ? 4.324 -8.468 -6.962 1.00 81.94 92 PRO A C 1
ATOM 721 O O . PRO A 1 92 ? 3.370 -7.913 -6.409 1.00 81.94 92 PRO A O 1
ATOM 724 N N . LEU A 1 93 ? 4.685 -9.712 -6.627 1.00 90.12 93 LEU A N 1
ATOM 725 C CA . LEU A 1 93 ? 3.975 -10.513 -5.632 1.00 90.12 93 LEU A CA 1
ATOM 726 C C . LEU A 1 93 ? 4.096 -9.925 -4.220 1.00 90.12 93 LEU A C 1
ATOM 728 O O . LEU A 1 93 ? 3.116 -9.930 -3.481 1.00 90.12 93 LEU A O 1
ATOM 732 N N . VAL A 1 94 ? 5.267 -9.399 -3.842 1.00 92.88 94 VAL A N 1
ATOM 733 C CA . VAL A 1 94 ? 5.490 -8.887 -2.479 1.00 92.88 94 VAL A CA 1
ATOM 734 C C . VAL A 1 94 ? 4.633 -7.644 -2.194 1.00 92.88 94 VAL A C 1
ATOM 736 O O . VAL A 1 94 ? 3.858 -7.699 -1.236 1.00 92.88 94 VAL A O 1
ATOM 739 N N . PRO A 1 95 ? 4.665 -6.575 -3.019 1.00 93.19 95 PRO A N 1
ATOM 740 C CA . PRO A 1 95 ? 3.745 -5.441 -2.881 1.00 93.19 95 PRO A CA 1
ATOM 741 C C . PRO A 1 95 ? 2.279 -5.874 -2.822 1.00 93.19 95 PRO A C 1
ATOM 743 O O . PRO A 1 95 ? 1.519 -5.420 -1.969 1.00 93.19 95 PRO A O 1
ATOM 746 N N . THR A 1 96 ? 1.896 -6.836 -3.665 1.00 92.75 96 THR A N 1
ATOM 747 C CA . THR A 1 96 ? 0.525 -7.356 -3.716 1.00 92.75 96 THR A CA 1
ATOM 748 C C . THR A 1 96 ? 0.090 -7.998 -2.411 1.00 92.75 96 THR A C 1
ATOM 750 O O . THR A 1 96 ? -0.962 -7.651 -1.876 1.00 92.75 96 THR A O 1
ATOM 753 N N . VAL A 1 97 ? 0.908 -8.890 -1.854 1.00 95.94 97 VAL A N 1
ATOM 754 C CA . VAL A 1 97 ? 0.613 -9.519 -0.564 1.00 95.94 97 VAL A CA 1
ATOM 755 C C . VAL A 1 97 ? 0.520 -8.464 0.536 1.00 95.94 97 VAL A C 1
ATOM 757 O O . VAL A 1 97 ? -0.413 -8.504 1.332 1.00 95.94 97 VAL A O 1
ATOM 760 N N . MET A 1 98 ? 1.423 -7.482 0.559 1.00 96.75 98 MET A N 1
ATOM 761 C CA . MET A 1 98 ? 1.391 -6.406 1.555 1.00 96.75 98 MET A CA 1
ATOM 762 C C . MET A 1 98 ? 0.104 -5.570 1.471 1.00 96.75 98 MET A C 1
ATOM 764 O O . MET A 1 98 ? -0.539 -5.307 2.491 1.00 96.75 98 MET A O 1
ATOM 768 N N . HIS A 1 99 ? -0.327 -5.188 0.268 1.00 96.19 99 HIS A N 1
ATOM 769 C CA . HIS A 1 99 ? -1.577 -4.455 0.070 1.00 96.19 99 HIS A CA 1
ATOM 770 C C . HIS A 1 99 ? -2.811 -5.277 0.468 1.00 96.19 99 HIS A C 1
ATOM 772 O O . HIS A 1 99 ? -3.694 -4.769 1.162 1.00 96.19 99 HIS A O 1
ATOM 778 N N . ILE A 1 100 ? -2.850 -6.565 0.116 1.00 95.12 100 ILE A N 1
ATOM 779 C CA . ILE A 1 100 ? -3.934 -7.476 0.510 1.00 95.12 100 ILE A CA 1
ATOM 780 C C . ILE A 1 100 ? -3.979 -7.651 2.034 1.00 95.12 100 ILE A C 1
ATOM 782 O O . ILE A 1 100 ? -5.054 -7.551 2.624 1.00 95.12 100 ILE A O 1
ATOM 786 N N . LEU A 1 101 ? -2.832 -7.849 2.693 1.00 95.00 101 LEU A N 1
ATOM 787 C CA . LEU A 1 101 ? -2.755 -7.934 4.155 1.00 95.00 101 LEU A CA 1
ATOM 788 C C . LEU A 1 101 ? -3.276 -6.656 4.818 1.00 95.00 101 LEU A C 1
ATOM 790 O O . LEU A 1 101 ? -4.016 -6.732 5.796 1.00 95.00 101 LEU A O 1
ATOM 794 N N . THR A 1 102 ? -2.954 -5.491 4.253 1.00 95.12 102 THR A N 1
ATOM 795 C CA . THR A 1 102 ? -3.472 -4.198 4.726 1.00 95.12 102 THR A CA 1
ATOM 796 C C . THR A 1 102 ? -4.998 -4.156 4.666 1.00 95.12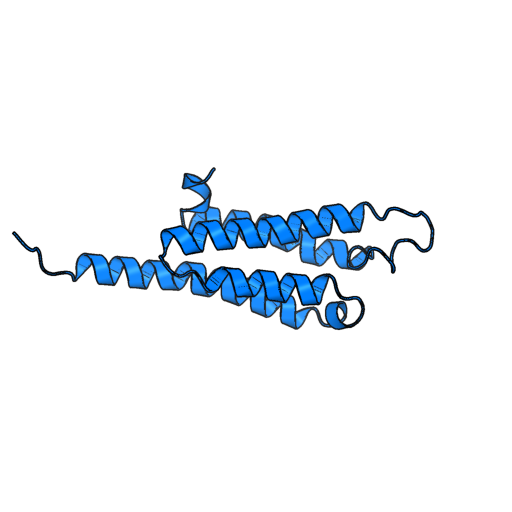 102 THR A C 1
ATOM 798 O O . THR A 1 102 ? -5.643 -3.747 5.629 1.00 95.12 102 THR A O 1
ATOM 801 N N . LEU A 1 103 ? -5.592 -4.603 3.557 1.00 94.19 103 LEU A N 1
ATOM 802 C CA . LEU A 1 103 ? -7.045 -4.640 3.393 1.00 94.19 103 LEU A CA 1
ATOM 803 C C . LEU A 1 103 ? -7.703 -5.618 4.370 1.00 94.19 103 LEU A C 1
ATOM 805 O O . LEU A 1 103 ? -8.611 -5.230 5.103 1.00 94.19 103 LEU A O 1
ATOM 809 N N . ILE A 1 104 ? -7.225 -6.865 4.417 1.00 93.75 104 ILE A N 1
ATOM 810 C CA . ILE A 1 104 ? -7.809 -7.920 5.254 1.00 93.75 104 ILE A CA 1
ATOM 811 C C . ILE A 1 104 ? -7.718 -7.543 6.730 1.00 93.75 104 ILE A C 1
ATOM 813 O O . ILE A 1 104 ? -8.731 -7.542 7.425 1.00 93.75 104 ILE A O 1
ATOM 817 N N . LEU A 1 105 ? -6.528 -7.182 7.217 1.00 92.44 105 LEU A N 1
ATOM 818 C CA . LEU A 1 105 ? -6.340 -6.833 8.624 1.00 92.44 105 LEU A CA 1
ATOM 819 C C . LEU A 1 105 ? -7.080 -5.539 8.977 1.00 92.44 105 LEU A C 1
ATOM 821 O O . LEU A 1 105 ? -7.660 -5.440 10.056 1.00 92.44 105 LEU A O 1
ATOM 825 N N . GLY A 1 106 ? -7.103 -4.563 8.062 1.00 89.00 106 GLY A N 1
ATOM 826 C CA . GLY A 1 106 ? -7.826 -3.306 8.251 1.00 89.00 106 GLY A CA 1
ATOM 827 C C . GLY A 1 106 ? -9.337 -3.497 8.390 1.00 89.00 106 GLY A C 1
ATOM 828 O O . GLY A 1 106 ? -10.000 -2.655 8.995 1.00 89.00 106 GLY A O 1
ATOM 829 N N . ILE A 1 107 ? -9.880 -4.597 7.866 1.00 91.12 107 ILE A N 1
ATOM 830 C CA . ILE A 1 107 ? -11.281 -4.997 8.011 1.00 91.12 107 ILE A CA 1
ATOM 831 C C . ILE A 1 107 ? -11.479 -5.873 9.253 1.00 91.12 107 ILE A C 1
ATOM 833 O O . ILE A 1 107 ? -12.319 -5.558 10.089 1.00 91.12 107 ILE A O 1
ATOM 837 N N . A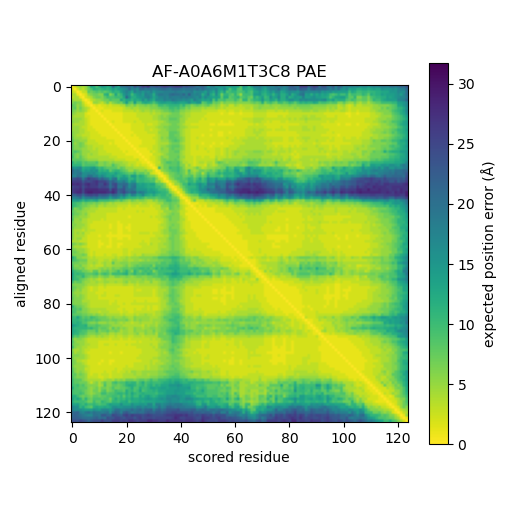LA A 1 108 ? -10.703 -6.948 9.390 1.00 89.19 108 ALA A N 1
ATOM 838 C CA . ALA A 1 108 ? -10.898 -7.952 10.434 1.00 89.19 108 ALA A CA 1
ATOM 839 C C . ALA A 1 108 ? -10.738 -7.375 11.851 1.00 89.19 108 ALA A C 1
ATOM 841 O O . ALA A 1 108 ? -11.459 -7.757 12.766 1.00 89.19 108 ALA A O 1
ATOM 842 N N . LEU A 1 109 ? -9.827 -6.414 12.040 1.00 86.50 109 LEU A N 1
ATOM 843 C CA . LEU A 1 109 ? -9.605 -5.790 13.348 1.00 86.50 109 LEU A CA 1
ATOM 844 C C . LEU A 1 109 ? -10.773 -4.901 13.803 1.00 86.50 109 LEU A C 1
ATOM 846 O O . LEU A 1 109 ? -10.947 -4.710 15.005 1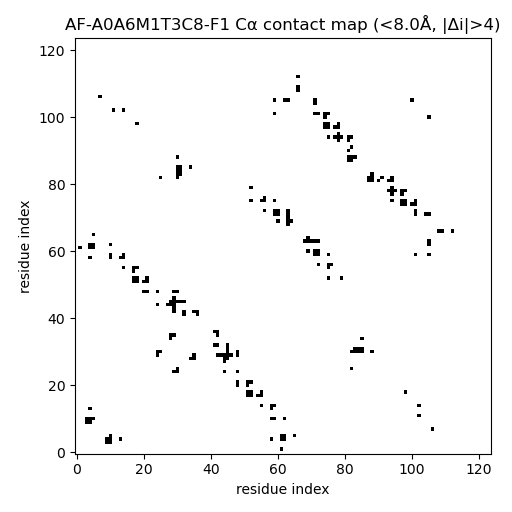.00 86.50 109 LEU A O 1
ATOM 850 N N . GLU A 1 110 ? -11.578 -4.366 12.881 1.00 83.06 110 GLU A N 1
ATOM 851 C CA . GLU A 1 110 ? -12.785 -3.601 13.225 1.00 83.06 110 GLU A CA 1
ATOM 852 C C . GLU A 1 110 ? -13.834 -4.504 13.876 1.00 83.06 110 GLU A C 1
ATOM 854 O O . GLU A 1 110 ? -14.395 -4.149 14.910 1.00 83.06 110 GLU A O 1
ATOM 859 N N . GLU A 1 111 ? -14.038 -5.702 13.324 1.00 80.00 111 GLU A N 1
ATOM 860 C CA . GLU A 1 111 ? -14.986 -6.689 13.849 1.00 80.00 111 GLU A CA 1
ATOM 861 C C . GLU A 1 111 ? -14.602 -7.106 15.275 1.00 80.00 111 GLU A C 1
ATOM 863 O O . GLU A 1 111 ? -15.433 -7.043 16.179 1.00 80.00 111 GLU A O 1
ATOM 868 N N . THR A 1 112 ? -13.322 -7.407 15.523 1.00 80.19 112 THR A N 1
ATOM 869 C CA . THR A 1 112 ? -12.830 -7.733 16.872 1.00 80.19 112 THR A CA 1
ATOM 870 C C . THR A 1 112 ? -12.986 -6.572 17.857 1.00 80.19 112 THR A C 1
ATOM 872 O O . THR A 1 112 ? -13.299 -6.793 19.026 1.00 80.19 112 THR A O 1
ATOM 875 N N . THR A 1 113 ? -12.766 -5.334 17.405 1.00 81.12 113 THR A N 1
ATOM 876 C CA . THR A 1 113 ? -12.874 -4.143 18.266 1.00 81.12 113 THR A CA 1
ATOM 877 C C . THR A 1 113 ? -14.325 -3.890 18.678 1.00 81.12 113 THR A C 1
ATOM 879 O O . THR A 1 113 ? -14.583 -3.590 19.842 1.00 81.12 113 THR A O 1
ATOM 882 N N . ASN A 1 114 ? -15.277 -4.078 17.760 1.00 80.81 114 ASN A N 1
ATOM 883 C CA . ASN A 1 114 ? -16.705 -3.918 18.041 1.00 80.81 114 ASN A CA 1
ATOM 884 C C . ASN A 1 114 ? -17.228 -4.996 19.001 1.00 80.81 114 ASN A C 1
ATOM 886 O O . ASN A 1 114 ? -17.926 -4.668 19.956 1.00 80.81 114 ASN A O 1
ATOM 890 N N . VAL A 1 115 ? -16.833 -6.260 18.802 1.00 80.50 115 VAL A N 1
ATOM 891 C CA . VAL A 1 115 ? -17.199 -7.364 19.709 1.00 80.50 115 VAL A CA 1
ATOM 892 C C . VAL A 1 115 ? -16.657 -7.120 21.120 1.00 80.50 115 VAL A C 1
ATOM 894 O O . VAL A 1 115 ? -17.375 -7.296 22.103 1.00 80.50 115 VAL A O 1
ATOM 897 N N . ALA A 1 116 ? -15.403 -6.668 21.238 1.00 80.56 116 ALA A N 1
ATOM 898 C CA . ALA A 1 116 ? -14.814 -6.342 22.534 1.00 80.56 116 ALA A CA 1
ATOM 899 C C . ALA A 1 116 ? -15.580 -5.215 23.249 1.00 80.56 116 ALA A C 1
ATOM 901 O O . ALA A 1 116 ? -15.815 -5.314 24.452 1.00 80.56 116 ALA A O 1
ATOM 902 N N . ALA A 1 117 ? -16.004 -4.183 22.512 1.00 79.06 117 ALA A N 1
ATOM 903 C CA . ALA A 1 117 ? -16.767 -3.064 23.059 1.00 79.06 117 ALA A CA 1
ATOM 904 C C . ALA A 1 117 ? -18.157 -3.479 23.576 1.00 79.06 117 ALA A C 1
ATOM 906 O O . ALA A 1 117 ? -18.576 -2.993 24.622 1.00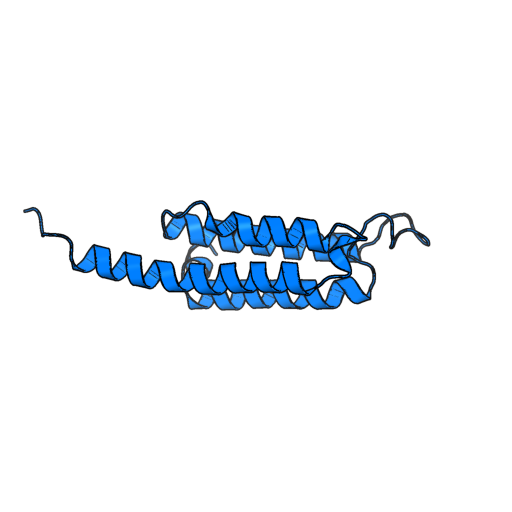 79.06 117 ALA A O 1
ATOM 907 N N . GLU A 1 118 ? -18.849 -4.392 22.888 1.00 81.31 118 GLU A N 1
ATOM 908 C CA . GLU A 1 118 ? -20.164 -4.903 23.310 1.00 81.31 118 GLU A CA 1
ATOM 909 C C . GLU A 1 118 ? -20.078 -5.805 24.554 1.00 81.31 118 GLU A C 1
ATOM 911 O O . GLU A 1 118 ? -20.981 -5.819 25.384 1.00 81.31 118 GLU A O 1
ATOM 916 N N . SER A 1 119 ? -18.970 -6.533 24.713 1.00 80.88 119 SER A N 1
ATOM 917 C CA . SER A 1 119 ? -18.754 -7.452 25.841 1.00 80.88 119 SER A CA 1
ATOM 918 C C . SER A 1 119 ? -18.243 -6.795 27.135 1.00 80.88 119 SER A C 1
ATOM 920 O O . SER A 1 119 ? -18.073 -7.486 28.142 1.00 80.88 119 SER A O 1
ATOM 922 N N . ALA A 1 120 ? -17.954 -5.489 27.125 1.00 77.88 120 ALA A N 1
ATOM 923 C CA . ALA A 1 120 ? -17.405 -4.796 28.288 1.00 77.88 120 ALA A CA 1
ATOM 924 C C . ALA A 1 120 ? -18.468 -4.642 29.400 1.00 77.88 120 ALA A C 1
ATOM 926 O O . ALA A 1 120 ? -19.599 -4.249 29.106 1.00 77.88 120 ALA A O 1
ATOM 927 N N . PRO A 1 121 ? -18.140 -4.928 30.678 1.00 74.69 121 PRO A N 1
ATOM 928 C CA . PRO A 1 121 ? -19.086 -4.758 31.776 1.00 74.69 121 PRO A CA 1
ATOM 929 C C . PRO A 1 121 ? -19.490 -3.286 31.894 1.00 74.69 121 PRO A C 1
ATOM 931 O O . PRO A 1 121 ? -18.629 -2.406 31.924 1.00 74.69 121 PRO A O 1
ATOM 934 N N . VAL A 1 122 ? -20.798 -3.028 31.973 1.00 75.44 122 VAL A N 1
ATOM 935 C CA . VAL A 1 122 ? -21.337 -1.696 32.267 1.00 75.44 122 VAL A CA 1
ATOM 936 C C . VAL A 1 122 ? -20.899 -1.340 33.684 1.00 75.44 122 VAL A C 1
ATOM 938 O O . VAL A 1 122 ? -21.395 -1.900 34.659 1.00 75.44 122 VAL A O 1
ATOM 941 N N . THR A 1 123 ? -19.890 -0.483 33.798 1.00 69.44 123 THR A N 1
ATOM 942 C CA . THR A 1 123 ? -19.501 0.109 35.075 1.00 69.44 123 THR A CA 1
ATOM 943 C C . THR A 1 123 ? -20.417 1.302 35.319 1.00 69.44 123 THR A C 1
ATOM 945 O O . THR A 1 123 ? -20.209 2.351 34.706 1.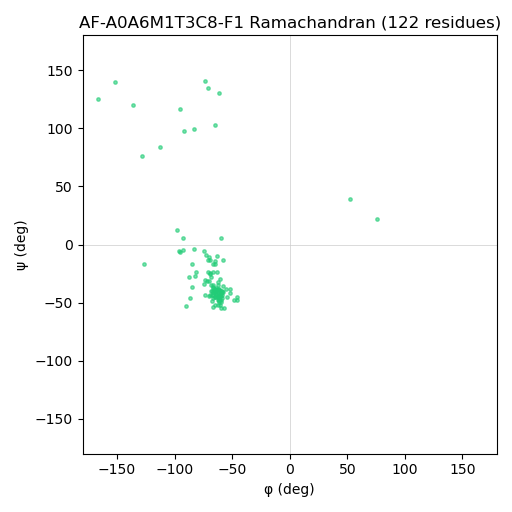00 69.44 123 THR A O 1
ATOM 948 N N . ASP A 1 124 ? -21.443 1.095 36.145 1.00 63.88 124 ASP A N 1
ATOM 949 C CA . ASP A 1 124 ? -22.279 2.161 36.717 1.00 63.88 124 ASP A CA 1
ATOM 950 C C . ASP A 1 124 ? -21.492 3.024 37.720 1.00 63.88 124 ASP A C 1
ATOM 952 O O . ASP A 1 124 ? -20.629 2.468 38.446 1.00 63.88 124 ASP A O 1
#

Radius of gyration: 17.22 Å; Cα contacts (8 Å, |Δi|>4): 128; chains: 1; bounding box: 39×25×59 Å

Foldseek 3Di:
DLVQLQDLVSVVVQLVVLVVLLVVLVVVVLLEQPRNPPPPNGDVSVVSNVVSLVSNLVSLCSLCVSLVNRCLSVLSVVLNVQSNDPVSVVPNVSNVVSSVSSSVCSPVSVVVSVVVVVPDDPDD

Secondary structure (DSSP, 8-state):
-HHHHHSHHHHHHHHHHHHHHHHHGGGGTTT-TTTS-SSSS--HHHHHHHHHHHHHHHHHHHHHHHHT-TTTTHHHHHHHHHHHSTTGGG-THHHHHHHHHHHHHHHHHHHHHHHHHHTS----

Solvent-accessible surface area (backbone atoms only — not comparable to full-atom values): 6664 Å² total; per-residue (Å²): 107,72,71,49,41,59,37,72,66,37,36,52,52,54,43,50,64,35,49,54,53,60,67,55,43,48,82,75,37,20,31,28,71,73,78,39,28,85,83,43,95,68,40,67,54,24,55,56,39,50,50,29,47,51,47,42,30,50,52,38,44,56,40,17,65,78,67,76,40,83,67,54,30,50,32,40,50,54,18,44,55,31,44,50,30,72,78,48,40,75,50,64,62,59,35,48,51,24,47,50,50,36,54,53,51,66,50,54,53,51,57,55,51,53,55,53,61,71,70,52,80,86,81,127